Protein AF-A0A9W6IPH2-F1 (afdb_monomer)

Mean predicted aligned error: 8.38 Å

Radius of gyration: 16.2 Å; Cα contacts (8 Å, |Δi|>4): 149; chains: 1; bounding box: 44×30×49 Å

Structure (mmCIF, N/CA/C/O backbone):
data_AF-A0A9W6IPH2-F1
#
_entry.id   AF-A0A9W6IPH2-F1
#
loop_
_atom_site.group_PDB
_atom_site.id
_atom_site.type_symbol
_atom_site.label_atom_id
_atom_site.label_alt_id
_atom_site.label_comp_id
_atom_site.label_asym_id
_atom_site.label_entity_id
_atom_site.label_seq_id
_atom_site.pdbx_PDB_ins_code
_atom_site.Cartn_x
_atom_site.Cartn_y
_atom_site.Cartn_z
_atom_site.occupancy
_atom_site.B_iso_or_equiv
_atom_site.auth_seq_id
_atom_site.auth_comp_id
_atom_site.auth_asym_id
_atom_site.auth_atom_id
_atom_site.pdbx_PDB_model_num
ATOM 1 N N . MET A 1 1 ? -4.916 -1.388 24.113 1.00 73.12 1 MET A N 1
ATOM 2 C CA . MET A 1 1 ? -3.767 -0.640 23.543 1.00 73.12 1 MET A CA 1
ATOM 3 C C . MET A 1 1 ? -3.352 -1.099 22.144 1.00 73.12 1 MET A C 1
ATOM 5 O O . MET A 1 1 ? -2.905 -0.265 21.375 1.00 73.12 1 MET A O 1
ATOM 9 N N . LEU A 1 2 ? -3.538 -2.370 21.763 1.00 86.06 2 LEU A N 1
ATOM 10 C CA . LEU A 1 2 ? -3.142 -2.870 20.435 1.00 86.06 2 LEU A CA 1
ATOM 11 C C . LEU A 1 2 ? -3.912 -2.230 19.256 1.00 86.06 2 LEU A C 1
ATOM 13 O O . LEU A 1 2 ? -3.316 -1.898 18.239 1.00 86.06 2 LEU A O 1
ATOM 17 N N . GLN A 1 3 ? -5.222 -1.997 19.394 1.00 85.56 3 GLN A N 1
ATOM 18 C CA . GLN A 1 3 ? -6.051 -1.404 18.331 1.00 85.56 3 GLN A CA 1
ATOM 19 C C . GLN A 1 3 ? -5.582 -0.027 17.819 1.00 85.56 3 GLN A C 1
ATOM 21 O O . GLN A 1 3 ? -5.464 0.119 16.602 1.00 85.56 3 GLN A O 1
ATOM 26 N N . PRO A 1 4 ? -5.315 0.990 18.667 1.00 89.19 4 PRO A N 1
ATOM 27 C CA . PRO A 1 4 ? -4.835 2.282 18.175 1.00 89.19 4 PRO A CA 1
ATOM 28 C C . PRO A 1 4 ? -3.472 2.171 17.481 1.00 89.19 4 PRO A C 1
ATOM 30 O O . PRO A 1 4 ? -3.264 2.858 16.488 1.00 89.19 4 PRO A O 1
ATOM 33 N N . ILE A 1 5 ? -2.593 1.263 17.927 1.00 90.44 5 ILE A N 1
ATOM 34 C CA . ILE A 1 5 ? -1.303 1.004 17.268 1.00 90.44 5 ILE A CA 1
ATOM 35 C C . ILE A 1 5 ? -1.530 0.450 15.859 1.00 90.44 5 ILE A C 1
ATOM 37 O O . ILE A 1 5 ? -1.012 1.013 14.902 1.00 90.44 5 ILE A O 1
ATOM 41 N N . LEU A 1 6 ? -2.360 -0.588 15.712 1.00 90.38 6 LEU A N 1
ATOM 42 C CA . LEU A 1 6 ? -2.665 -1.190 14.408 1.00 90.38 6 LEU A CA 1
ATOM 43 C C . LEU A 1 6 ? -3.313 -0.196 13.436 1.00 90.38 6 LEU A C 1
ATOM 45 O O . LEU A 1 6 ? -3.026 -0.207 12.239 1.00 90.38 6 LEU A O 1
ATOM 49 N N . ARG A 1 7 ? -4.184 0.685 13.943 1.00 91.19 7 ARG A N 1
ATOM 50 C CA . ARG A 1 7 ? -4.787 1.757 13.139 1.00 91.19 7 ARG A CA 1
ATOM 51 C C . ARG A 1 7 ? -3.746 2.794 12.733 1.00 91.19 7 ARG A C 1
ATOM 53 O O . ARG A 1 7 ? -3.739 3.201 11.578 1.00 91.19 7 ARG A O 1
ATOM 60 N N . ALA A 1 8 ? -2.859 3.189 13.644 1.00 90.88 8 ALA A N 1
ATOM 61 C CA . ALA A 1 8 ? -1.804 4.152 13.357 1.00 90.88 8 ALA A CA 1
ATOM 62 C C . ALA A 1 8 ? -0.806 3.614 12.323 1.00 90.88 8 ALA A C 1
ATOM 64 O O . ALA A 1 8 ? -0.540 4.295 11.339 1.00 90.88 8 ALA A O 1
ATOM 65 N N . THR A 1 9 ? -0.308 2.383 12.480 1.00 91.62 9 THR A N 1
ATOM 66 C CA . THR A 1 9 ? 0.649 1.783 11.535 1.00 91.62 9 THR A CA 1
ATOM 67 C C . THR A 1 9 ? 0.039 1.597 10.148 1.00 91.62 9 THR A C 1
ATOM 69 O O . THR A 1 9 ? 0.659 1.955 9.150 1.00 91.62 9 THR A O 1
ATOM 72 N N . THR A 1 10 ? -1.205 1.117 10.074 1.00 90.25 10 THR A N 1
ATOM 73 C CA . THR A 1 10 ? -1.932 0.962 8.803 1.00 90.25 10 THR A CA 1
ATOM 74 C C . THR A 1 10 ? -2.246 2.312 8.167 1.00 90.25 10 THR A C 1
ATOM 76 O O . THR A 1 10 ? -2.117 2.473 6.956 1.00 90.25 10 THR A O 1
ATOM 79 N N . GLY A 1 11 ? -2.637 3.299 8.976 1.00 90.94 11 GLY A N 1
ATOM 80 C CA . GLY A 1 11 ? -2.903 4.660 8.522 1.00 90.94 11 GLY A CA 1
ATOM 81 C C . GLY A 1 11 ? -1.649 5.332 7.970 1.00 90.94 11 GLY A C 1
ATOM 82 O O . GLY A 1 11 ? -1.712 5.935 6.904 1.00 90.94 11 GLY A O 1
ATOM 83 N N . LEU A 1 12 ? -0.504 5.163 8.637 1.00 92.56 12 LEU A N 1
ATOM 84 C CA . LEU A 1 12 ? 0.796 5.639 8.162 1.00 92.56 12 LEU A CA 1
ATOM 85 C C . LEU A 1 12 ? 1.212 4.947 6.861 1.00 92.56 12 LEU A C 1
ATOM 87 O O . LEU A 1 12 ? 1.641 5.626 5.933 1.00 92.56 12 LEU A O 1
ATOM 91 N N . ALA A 1 13 ? 1.030 3.628 6.755 1.00 89.50 13 ALA A N 1
ATOM 92 C CA . ALA A 1 13 ? 1.297 2.892 5.519 1.00 89.50 13 ALA A CA 1
ATOM 93 C C . ALA A 1 13 ? 0.410 3.384 4.361 1.00 89.50 13 ALA A C 1
ATOM 95 O O . ALA A 1 13 ? 0.904 3.646 3.265 1.00 89.50 13 ALA A O 1
ATOM 96 N N . GLY A 1 14 ? -0.890 3.571 4.614 1.00 89.62 14 GLY A N 1
ATOM 97 C CA . GLY A 1 14 ? -1.837 4.113 3.640 1.00 89.62 14 GLY A CA 1
ATOM 98 C C . GLY A 1 14 ? -1.496 5.543 3.217 1.00 89.62 14 GLY A C 1
ATOM 99 O O . GLY A 1 14 ? -1.450 5.834 2.026 1.00 89.62 14 GLY A O 1
ATOM 100 N N . ALA A 1 15 ? -1.183 6.423 4.169 1.00 91.38 15 ALA A N 1
ATOM 101 C CA . ALA A 1 15 ? -0.769 7.797 3.889 1.00 91.38 15 ALA A CA 1
ATOM 102 C C . ALA A 1 15 ? 0.544 7.853 3.093 1.00 91.38 15 ALA A C 1
ATOM 104 O O . ALA A 1 15 ? 0.646 8.621 2.139 1.00 91.38 15 ALA A O 1
ATOM 105 N N . GLY A 1 16 ? 1.519 7.005 3.436 1.00 87.38 16 GLY A N 1
ATOM 106 C CA . GLY A 1 16 ? 2.770 6.870 2.693 1.00 87.38 16 GLY A CA 1
ATOM 107 C C . GLY A 1 16 ? 2.542 6.428 1.248 1.00 87.38 16 GLY A C 1
ATOM 108 O O . GLY A 1 16 ? 3.132 7.002 0.339 1.00 87.38 16 GLY A O 1
ATOM 109 N N . LEU A 1 17 ? 1.634 5.475 1.019 1.00 87.12 17 LEU A N 1
ATOM 110 C CA . LEU A 1 17 ? 1.237 5.044 -0.325 1.00 87.12 17 LEU A CA 1
ATOM 111 C C . LEU A 1 17 ? 0.545 6.147 -1.127 1.00 87.12 17 LEU A C 1
ATOM 113 O O . LEU A 1 17 ? 0.875 6.340 -2.295 1.00 87.12 17 LEU A O 1
ATOM 117 N N . VAL A 1 18 ? -0.381 6.888 -0.509 1.00 89.44 18 VAL A N 1
ATOM 118 C CA . VAL A 1 18 ? -1.029 8.043 -1.152 1.00 89.44 18 VAL A CA 1
ATOM 119 C C . VAL A 1 18 ? 0.017 9.075 -1.544 1.00 89.44 18 VAL A C 1
ATOM 121 O O . VAL A 1 18 ? 0.044 9.517 -2.689 1.00 89.44 18 VAL A O 1
ATOM 124 N N . PHE A 1 19 ? 0.897 9.430 -0.608 1.00 88.38 19 PHE A N 1
ATOM 125 C CA . PHE A 1 19 ? 1.959 10.395 -0.851 1.00 88.38 19 PHE A CA 1
ATOM 126 C C . PHE A 1 19 ? 2.877 9.934 -1.984 1.00 88.38 19 PHE A C 1
ATOM 128 O O . PHE A 1 19 ? 3.136 10.704 -2.901 1.00 88.38 19 PHE A O 1
ATOM 135 N N . LEU A 1 20 ? 3.310 8.672 -1.972 1.00 83.88 20 LEU A N 1
ATOM 136 C CA . LEU A 1 20 ? 4.190 8.116 -2.996 1.00 83.88 20 LEU A CA 1
ATOM 137 C C . LEU A 1 20 ? 3.502 8.029 -4.365 1.00 83.88 20 LEU A C 1
ATOM 139 O O . LEU A 1 20 ? 4.121 8.375 -5.366 1.00 83.88 20 LEU A O 1
ATOM 143 N N . GLY A 1 21 ? 2.226 7.638 -4.417 1.00 83.00 21 GLY A N 1
ATOM 144 C CA . GLY A 1 21 ? 1.427 7.634 -5.644 1.00 83.00 21 GLY A CA 1
ATOM 145 C C . GLY A 1 21 ? 1.258 9.037 -6.233 1.00 83.00 21 GLY A C 1
ATOM 146 O O . GLY A 1 21 ? 1.516 9.243 -7.415 1.00 83.00 21 GLY A O 1
ATOM 147 N N . LEU A 1 22 ? 0.917 10.030 -5.404 1.00 85.00 22 LEU A N 1
ATOM 148 C CA . LEU A 1 22 ? 0.817 11.433 -5.827 1.00 85.00 22 LEU A CA 1
ATOM 149 C C . LEU A 1 22 ? 2.169 11.989 -6.289 1.00 85.00 22 LEU A C 1
ATOM 151 O O . LEU A 1 22 ? 2.248 12.633 -7.331 1.00 85.00 22 LEU A O 1
ATOM 155 N N . LEU A 1 23 ? 3.240 11.715 -5.545 1.00 81.75 23 LEU A N 1
ATOM 156 C CA . LEU A 1 23 ? 4.591 12.147 -5.892 1.00 81.75 23 LEU A CA 1
ATOM 157 C C . LEU A 1 23 ? 5.049 11.509 -7.214 1.00 81.75 23 LEU A C 1
ATOM 159 O O . LEU A 1 23 ? 5.659 12.187 -8.036 1.00 81.75 23 LEU A O 1
ATOM 163 N N . ALA A 1 24 ? 4.710 10.238 -7.453 1.00 76.44 24 ALA A N 1
ATOM 164 C CA . ALA A 1 24 ? 4.997 9.537 -8.702 1.00 76.44 24 ALA A CA 1
ATOM 165 C C . ALA A 1 24 ? 4.167 10.058 -9.889 1.00 76.44 24 ALA A C 1
ATOM 167 O O . ALA A 1 24 ? 4.676 10.067 -11.007 1.00 76.44 24 ALA A O 1
ATOM 168 N N . LEU A 1 25 ? 2.939 10.539 -9.661 1.00 78.81 25 LEU A N 1
ATOM 169 C CA . LEU A 1 25 ? 2.144 11.229 -10.686 1.00 78.81 25 LEU A CA 1
ATOM 170 C C . LEU A 1 25 ? 2.714 12.615 -11.024 1.00 78.81 25 LEU A C 1
ATOM 172 O O . LEU A 1 25 ? 2.722 13.007 -12.187 1.00 78.81 25 LEU A O 1
ATOM 176 N N . LEU A 1 26 ? 3.199 13.354 -10.021 1.00 79.50 26 LEU A N 1
ATOM 177 C CA . LEU A 1 26 ? 3.722 14.714 -10.194 1.00 79.50 26 LEU A CA 1
ATOM 178 C C . LEU A 1 26 ? 5.155 14.740 -10.745 1.00 79.50 26 LEU A C 1
ATOM 180 O O . LEU A 1 26 ? 5.501 15.622 -11.527 1.00 79.50 26 LEU A O 1
ATOM 184 N N . VAL A 1 27 ? 6.004 13.797 -10.322 1.00 73.88 27 VAL A N 1
ATOM 185 C CA . VAL A 1 27 ? 7.436 13.755 -10.659 1.00 73.88 27 VAL A CA 1
ATOM 186 C C . VAL A 1 27 ? 7.879 12.320 -11.012 1.00 73.88 27 VAL A C 1
ATOM 188 O O . VAL A 1 27 ? 8.743 11.744 -10.339 1.00 73.88 27 VAL A O 1
ATOM 191 N N . PRO A 1 28 ? 7.335 11.717 -12.088 1.00 64.50 28 PRO A N 1
ATOM 192 C CA . PRO A 1 28 ? 7.619 10.324 -12.457 1.00 64.50 28 PRO A CA 1
ATOM 193 C C . PRO A 1 28 ? 9.113 10.073 -12.718 1.00 64.50 28 PRO A C 1
ATOM 195 O O . PRO A 1 28 ? 9.668 9.060 -12.293 1.00 64.50 28 PRO A O 1
ATOM 198 N N . MET A 1 29 ? 9.791 11.049 -13.330 1.00 60.78 29 MET A N 1
ATOM 199 C CA . MET A 1 29 ? 11.205 10.989 -13.726 1.00 60.78 29 MET A CA 1
ATOM 200 C C . MET A 1 29 ? 12.191 10.774 -12.564 1.00 60.78 29 MET A C 1
ATOM 202 O O . MET A 1 29 ? 13.277 10.257 -12.791 1.00 60.78 29 MET A O 1
ATOM 206 N N . ARG A 1 30 ? 11.855 11.179 -11.327 1.00 63.53 30 ARG A N 1
ATOM 207 C CA . ARG A 1 30 ? 12.780 11.074 -10.177 1.00 63.53 30 ARG A CA 1
ATOM 208 C C . ARG A 1 30 ? 12.603 9.805 -9.349 1.00 63.53 30 ARG A C 1
ATOM 210 O O . ARG A 1 30 ? 13.543 9.388 -8.686 1.00 63.53 30 ARG A O 1
ATOM 217 N N . LEU A 1 31 ? 11.413 9.207 -9.359 1.00 60.06 31 LEU A N 1
ATOM 218 C CA . LEU A 1 31 ? 11.081 8.072 -8.488 1.00 60.06 31 LEU A CA 1
ATOM 219 C C . LEU A 1 31 ? 11.189 6.734 -9.201 1.00 60.06 31 LEU A C 1
ATOM 221 O O . LEU A 1 31 ? 11.602 5.745 -8.603 1.00 60.06 31 LEU A O 1
ATOM 225 N N . MET A 1 32 ? 10.833 6.701 -10.482 1.00 56.25 32 MET A N 1
ATOM 226 C CA . MET A 1 32 ? 10.742 5.467 -11.259 1.00 56.25 32 MET A CA 1
ATOM 227 C C . MET A 1 32 ? 12.055 4.701 -11.447 1.00 56.25 32 MET A C 1
ATOM 229 O O . MET A 1 32 ? 11.990 3.469 -11.442 1.00 56.25 32 MET A O 1
ATOM 233 N N . PRO A 1 33 ? 13.235 5.347 -11.483 1.00 60.53 33 PRO A N 1
ATOM 234 C CA . PRO A 1 33 ? 14.504 4.621 -11.442 1.00 60.53 33 PRO A CA 1
ATOM 235 C C . PRO A 1 33 ? 14.677 3.817 -10.146 1.00 60.53 33 PRO A C 1
ATOM 237 O O . PRO A 1 33 ? 15.160 2.691 -10.161 1.00 60.53 33 PRO A O 1
ATOM 240 N N . HIS A 1 34 ? 14.209 4.348 -9.011 1.00 58.53 34 HIS A N 1
ATOM 241 C CA . HIS A 1 34 ? 14.423 3.747 -7.686 1.00 58.53 34 HIS A CA 1
ATOM 242 C C . HIS A 1 34 ? 13.428 2.621 -7.365 1.00 58.53 34 HIS A C 1
ATOM 244 O O . HIS A 1 34 ? 13.645 1.845 -6.440 1.00 58.53 34 HIS A O 1
ATOM 250 N N . VAL A 1 35 ? 12.347 2.510 -8.142 1.00 54.19 35 VAL A N 1
ATOM 251 C CA . VAL A 1 35 ? 11.416 1.368 -8.121 1.00 54.19 35 VAL A CA 1
ATOM 252 C C . VAL A 1 35 ? 11.630 0.420 -9.309 1.00 54.19 35 VAL A C 1
ATOM 254 O O . VAL A 1 35 ? 10.791 -0.447 -9.560 1.00 54.19 35 VAL A O 1
ATOM 257 N N . GLY A 1 36 ? 12.748 0.549 -10.036 1.00 52.25 36 GLY A N 1
ATOM 258 C CA . GLY A 1 36 ? 13.129 -0.370 -11.112 1.00 52.25 36 GLY A CA 1
ATOM 259 C C . GLY A 1 36 ? 12.171 -0.340 -12.302 1.00 52.25 36 GLY A C 1
ATOM 260 O O . GLY A 1 36 ? 11.784 -1.391 -12.801 1.00 52.25 36 GLY A O 1
ATOM 261 N N . LEU A 1 37 ? 11.720 0.855 -12.698 1.00 53.97 37 LEU A N 1
ATOM 262 C CA . LEU A 1 37 ? 10.841 1.088 -13.849 1.00 53.97 37 LEU A CA 1
ATOM 263 C C . LEU A 1 37 ? 11.552 1.882 -14.961 1.00 53.97 37 LEU A C 1
ATOM 265 O O . LEU A 1 37 ? 10.892 2.630 -15.681 1.00 53.97 37 LEU A O 1
ATOM 269 N N . GLU A 1 38 ? 12.874 1.776 -15.112 1.00 51.19 38 GLU A N 1
ATOM 270 C CA . GLU A 1 38 ? 13.616 2.395 -16.221 1.00 51.19 38 GLU A CA 1
ATOM 271 C C . GLU A 1 38 ? 13.606 1.504 -17.474 1.00 51.19 38 GLU A C 1
ATOM 273 O O . GLU A 1 38 ? 14.070 0.372 -17.451 1.00 51.19 38 GLU A O 1
ATOM 278 N N . SER A 1 39 ? 13.091 2.032 -18.588 1.00 46.19 39 SER A N 1
ATOM 279 C CA . SER A 1 39 ? 13.388 1.545 -19.940 1.00 46.19 39 SER A CA 1
ATOM 280 C C . SER A 1 39 ? 13.577 2.786 -20.830 1.00 46.19 39 SER A C 1
ATOM 282 O O . SER A 1 39 ? 12.665 3.626 -20.831 1.00 46.19 39 SER A O 1
ATOM 284 N N . PRO A 1 40 ? 14.695 2.938 -21.565 1.00 47.53 40 PRO A N 1
ATOM 285 C CA . PRO A 1 40 ? 15.016 4.173 -22.290 1.00 47.53 40 PRO A CA 1
ATOM 286 C C . PRO A 1 40 ? 14.159 4.473 -23.536 1.00 47.53 40 PRO A C 1
ATOM 288 O O . PRO A 1 40 ? 14.211 5.598 -24.018 1.00 47.53 40 PRO A O 1
ATOM 291 N N . GLU A 1 41 ? 13.359 3.530 -24.060 1.00 44.91 41 GLU A N 1
ATOM 292 C CA . GLU A 1 41 ? 12.834 3.645 -25.443 1.00 44.91 41 GLU A CA 1
ATOM 293 C C . GLU A 1 41 ? 11.301 3.563 -25.633 1.00 44.91 41 GLU A C 1
ATOM 295 O O . GLU A 1 41 ? 10.815 3.691 -26.754 1.00 44.91 41 GLU A O 1
ATOM 300 N N . ALA A 1 42 ? 10.481 3.405 -24.589 1.00 44.06 42 ALA A N 1
ATOM 301 C CA . ALA A 1 42 ? 9.058 3.082 -24.786 1.00 44.06 42 ALA A CA 1
ATOM 302 C C . ALA A 1 42 ? 8.091 4.240 -24.469 1.00 44.06 42 ALA A C 1
ATOM 304 O O . ALA A 1 42 ? 7.687 4.439 -23.320 1.00 44.06 42 ALA A O 1
ATOM 305 N N . LEU A 1 43 ? 7.593 4.915 -25.512 1.00 46.94 43 LEU A N 1
ATOM 306 C CA . LEU A 1 43 ? 6.435 5.830 -25.455 1.00 46.94 43 LEU A CA 1
ATOM 307 C C . LEU A 1 43 ? 5.164 5.180 -24.848 1.00 46.94 43 LEU A C 1
ATOM 309 O O . LEU A 1 43 ? 4.291 5.892 -24.359 1.00 46.94 43 LEU A O 1
ATOM 313 N N . GLY A 1 44 ? 5.076 3.842 -24.803 1.00 45.09 44 GLY A N 1
ATOM 314 C CA . GLY A 1 44 ? 3.980 3.092 -24.169 1.00 45.09 44 GLY A CA 1
ATOM 315 C C . GLY A 1 44 ? 4.108 2.867 -22.653 1.00 45.09 44 GLY A C 1
ATOM 316 O O . GLY A 1 44 ? 3.099 2.663 -21.982 1.00 45.09 44 GLY A O 1
ATOM 317 N N . LEU A 1 45 ? 5.313 2.948 -22.068 1.00 45.75 45 LEU A N 1
ATOM 318 C CA . LEU A 1 45 ? 5.512 2.678 -20.634 1.00 45.75 45 LEU A CA 1
ATOM 319 C C . LEU A 1 45 ? 5.137 3.860 -19.732 1.00 45.75 45 LEU A C 1
ATOM 321 O O . LEU A 1 45 ? 4.860 3.646 -18.557 1.00 45.75 45 LEU A O 1
ATOM 325 N N . ASN A 1 46 ? 5.059 5.090 -20.252 1.00 47.22 46 ASN A N 1
ATOM 326 C CA . ASN A 1 46 ? 4.579 6.239 -19.472 1.00 47.22 46 ASN A CA 1
ATOM 327 C C . ASN A 1 46 ? 3.101 6.100 -19.053 1.00 47.22 46 ASN A C 1
ATOM 329 O O . ASN A 1 46 ? 2.745 6.563 -17.971 1.00 47.22 46 ASN A O 1
ATOM 333 N N . PHE A 1 47 ? 2.276 5.393 -19.837 1.00 49.25 47 PHE A N 1
ATOM 334 C CA . PHE A 1 47 ? 0.908 5.029 -19.444 1.00 49.25 47 PHE A CA 1
ATOM 335 C C . PHE A 1 47 ? 0.901 3.995 -18.312 1.00 49.25 47 PHE A C 1
ATOM 337 O O . PHE A 1 47 ? 0.318 4.257 -17.266 1.00 49.25 47 PHE A O 1
ATOM 344 N N . MET A 1 48 ? 1.658 2.896 -18.442 1.00 52.88 48 MET A N 1
ATOM 345 C CA . MET A 1 48 ? 1.760 1.886 -17.372 1.00 52.88 48 MET A CA 1
ATOM 346 C C . MET A 1 48 ? 2.328 2.466 -16.067 1.00 52.88 48 MET A C 1
ATOM 348 O O . MET A 1 48 ? 1.923 2.094 -14.971 1.00 52.88 48 MET A O 1
ATOM 352 N N . ARG A 1 49 ? 3.261 3.413 -16.177 1.00 60.94 49 ARG A N 1
ATOM 353 C CA . ARG A 1 49 ? 3.847 4.168 -15.064 1.00 60.94 49 ARG A CA 1
ATOM 354 C C . ARG A 1 49 ? 2.812 5.043 -14.350 1.00 60.94 49 ARG A C 1
ATOM 356 O O . ARG A 1 49 ? 2.751 5.024 -13.119 1.00 60.94 49 ARG A O 1
ATOM 363 N N . GLY A 1 50 ? 1.996 5.771 -15.112 1.00 63.56 50 GLY A N 1
ATOM 364 C CA . GLY A 1 50 ? 0.869 6.541 -14.586 1.00 63.56 50 GLY A CA 1
ATOM 365 C C . GLY A 1 50 ? -0.170 5.651 -13.904 1.00 63.56 50 GLY A C 1
ATOM 366 O O . GLY A 1 50 ? -0.595 5.960 -12.793 1.00 63.56 50 GLY A O 1
ATOM 367 N N . ASP A 1 51 ? -0.497 4.506 -14.504 1.00 76.25 51 ASP A N 1
ATOM 368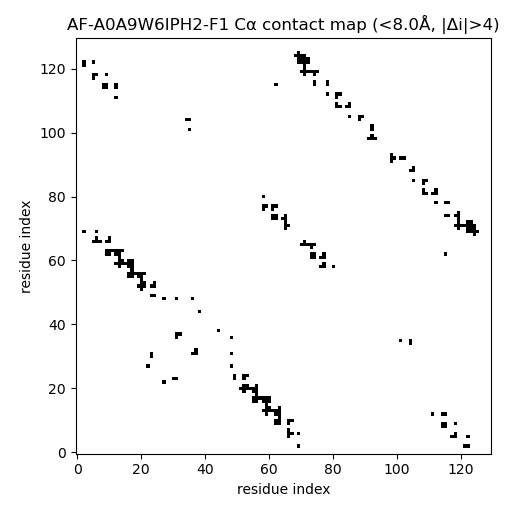 C CA . ASP A 1 51 ? -1.458 3.545 -13.955 1.00 76.25 51 ASP A CA 1
ATOM 369 C C . ASP A 1 51 ? -0.966 2.930 -12.640 1.00 76.25 51 ASP A C 1
ATOM 371 O O . ASP A 1 51 ? -1.722 2.829 -11.671 1.00 76.25 51 ASP A O 1
ATOM 375 N N . VAL A 1 52 ? 0.324 2.588 -12.550 1.00 76.31 52 VAL A N 1
ATOM 376 C CA . VAL A 1 52 ? 0.930 2.095 -11.305 1.00 76.31 52 VAL A CA 1
ATOM 377 C C . VAL A 1 52 ? 0.911 3.180 -10.226 1.00 76.31 52 VAL A C 1
ATOM 379 O O . VAL A 1 52 ? 0.498 2.898 -9.100 1.00 76.31 52 VAL A O 1
ATOM 382 N N . ALA A 1 53 ? 1.279 4.422 -10.551 1.00 79.19 53 ALA A N 1
ATOM 383 C CA . ALA A 1 53 ? 1.247 5.543 -9.608 1.00 79.19 53 ALA A CA 1
ATOM 384 C C . ALA A 1 53 ? -0.180 5.863 -9.117 1.00 79.19 53 ALA A C 1
ATOM 386 O O . ALA A 1 53 ? -0.404 6.047 -7.917 1.00 79.19 53 ALA A O 1
ATOM 387 N N . ALA A 1 54 ? -1.161 5.851 -10.021 1.00 83.94 54 ALA A N 1
ATOM 388 C CA . ALA A 1 54 ? -2.571 6.020 -9.689 1.00 83.94 54 ALA A CA 1
ATOM 389 C C . ALA A 1 54 ? -3.091 4.863 -8.823 1.00 83.94 54 ALA A C 1
ATOM 391 O O . ALA A 1 54 ? -3.793 5.096 -7.836 1.00 83.94 54 ALA A O 1
ATOM 392 N N . SER A 1 55 ? -2.696 3.622 -9.132 1.00 87.56 55 SER A N 1
ATOM 393 C CA . SER A 1 55 ? -3.065 2.449 -8.335 1.00 87.56 55 SER A CA 1
ATOM 394 C C . SER A 1 55 ? -2.483 2.511 -6.918 1.00 87.56 55 SER A C 1
ATOM 396 O O . SER A 1 55 ? -3.210 2.264 -5.961 1.00 87.56 55 SER A O 1
ATOM 398 N N . LEU A 1 56 ? -1.228 2.949 -6.756 1.00 86.06 56 LEU A N 1
ATOM 399 C CA . LEU A 1 56 ? -0.600 3.195 -5.453 1.00 86.06 56 LEU A CA 1
ATOM 400 C C . LEU A 1 56 ? -1.391 4.223 -4.638 1.00 86.06 56 LEU A C 1
ATOM 402 O O . LEU A 1 56 ? -1.688 3.990 -3.464 1.00 86.06 56 LEU A O 1
ATOM 406 N N . GLY A 1 57 ? -1.788 5.329 -5.276 1.00 88.56 57 GLY A N 1
ATOM 407 C CA . GLY A 1 57 ? -2.610 6.362 -4.650 1.00 88.56 57 GLY A CA 1
ATOM 408 C C . GLY A 1 57 ? -3.973 5.835 -4.191 1.00 88.56 57 GLY A C 1
ATOM 409 O O . GLY A 1 57 ? -4.372 6.045 -3.043 1.00 88.56 57 GLY A O 1
ATOM 410 N N . LEU A 1 58 ? -4.670 5.096 -5.058 1.00 92.12 58 LEU A N 1
ATOM 411 C CA . LEU A 1 58 ? -5.979 4.517 -4.753 1.00 92.12 58 LEU A CA 1
ATOM 412 C C . LEU A 1 58 ? -5.900 3.477 -3.628 1.00 92.12 58 LEU A C 1
ATOM 414 O O . LEU A 1 58 ? -6.695 3.517 -2.688 1.00 92.12 58 LEU A O 1
ATOM 418 N N . ILE A 1 59 ? -4.934 2.561 -3.696 1.00 92.00 59 ILE A N 1
ATOM 419 C CA . ILE A 1 59 ? -4.735 1.518 -2.686 1.00 92.00 59 ILE A CA 1
ATOM 420 C C . ILE A 1 59 ? -4.342 2.132 -1.340 1.00 92.00 59 ILE A C 1
ATOM 422 O O . ILE A 1 59 ? -4.877 1.729 -0.303 1.00 92.00 59 ILE A O 1
ATOM 426 N N . GLY A 1 60 ? -3.489 3.160 -1.347 1.00 91.06 60 GLY A N 1
ATOM 427 C CA . GLY A 1 60 ? -3.165 3.935 -0.153 1.00 91.06 60 GLY A CA 1
ATOM 428 C C . GLY A 1 60 ? -4.399 4.574 0.484 1.00 91.06 60 GLY A C 1
ATOM 429 O O . GLY A 1 60 ? -4.589 4.484 1.699 1.00 91.06 60 GLY A O 1
ATOM 430 N N . LEU A 1 61 ? -5.292 5.148 -0.330 1.00 93.75 61 LEU A N 1
ATOM 431 C CA . LEU A 1 61 ? -6.539 5.743 0.150 1.00 93.75 61 LEU A CA 1
ATOM 432 C C . LEU A 1 61 ? -7.475 4.690 0.759 1.00 93.75 61 LEU A C 1
ATOM 434 O O . LEU A 1 61 ? -8.076 4.933 1.807 1.00 93.75 61 LEU A O 1
ATOM 438 N N . LEU A 1 62 ? -7.591 3.510 0.143 1.00 93.88 62 LEU A N 1
ATOM 439 C CA . LEU A 1 62 ? -8.379 2.401 0.689 1.00 93.88 62 LEU A CA 1
ATOM 440 C C . LEU A 1 62 ? -7.821 1.920 2.035 1.00 93.88 62 LEU A C 1
ATOM 442 O O . LEU A 1 62 ? -8.591 1.749 2.984 1.00 93.88 62 LEU A O 1
ATOM 446 N N . ALA A 1 63 ? -6.499 1.777 2.152 1.00 92.25 63 ALA A N 1
ATOM 447 C CA . ALA A 1 63 ? -5.844 1.408 3.405 1.00 92.25 63 ALA A CA 1
ATOM 448 C C . ALA A 1 63 ? -6.049 2.468 4.502 1.00 92.25 63 ALA A C 1
ATOM 450 O O . ALA A 1 63 ? -6.367 2.127 5.644 1.00 92.25 63 ALA A O 1
ATOM 451 N N . LEU A 1 64 ? -5.966 3.756 4.155 1.00 93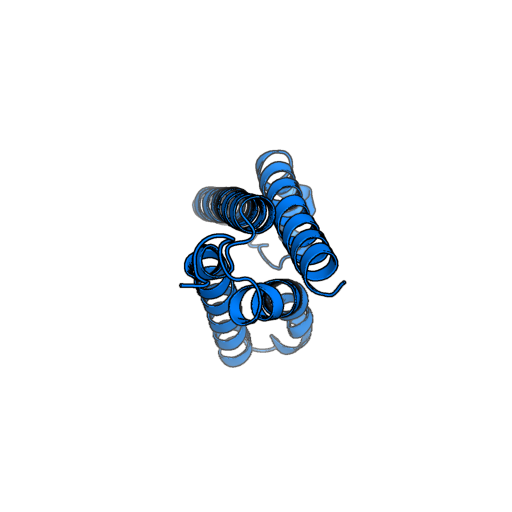.19 64 LEU A N 1
ATOM 452 C CA . LEU A 1 64 ? -6.245 4.854 5.081 1.00 93.19 64 LEU A CA 1
ATOM 453 C C . LEU A 1 64 ? -7.705 4.830 5.555 1.00 93.19 64 LEU A C 1
ATOM 455 O O . LEU A 1 64 ? -7.980 4.943 6.750 1.00 93.19 64 LEU A O 1
ATOM 459 N N . ARG A 1 65 ? -8.659 4.614 4.641 1.00 93.00 65 ARG A N 1
ATOM 460 C CA . ARG A 1 65 ? -10.081 4.472 4.989 1.00 93.00 65 ARG A CA 1
ATOM 461 C C . ARG A 1 65 ? -10.339 3.265 5.889 1.00 93.00 65 ARG A C 1
ATOM 463 O O . ARG A 1 65 ? -11.173 3.363 6.788 1.00 93.00 65 ARG A O 1
ATOM 470 N N . ALA A 1 66 ? -9.643 2.150 5.676 1.00 91.12 66 ALA A N 1
ATOM 471 C CA . ALA A 1 66 ? -9.726 0.973 6.538 1.00 91.12 66 ALA A CA 1
ATOM 472 C C . ALA A 1 66 ? -9.202 1.267 7.954 1.00 91.12 66 ALA A C 1
ATOM 474 O O . ALA A 1 66 ? -9.870 0.947 8.939 1.00 91.12 66 ALA A O 1
ATOM 475 N N . ALA A 1 67 ? -8.064 1.960 8.059 1.00 91.19 67 ALA A N 1
ATOM 476 C CA . ALA A 1 67 ? -7.486 2.387 9.332 1.00 91.19 67 ALA A CA 1
ATOM 477 C C . ALA A 1 67 ? -8.415 3.340 10.106 1.00 91.19 67 ALA A C 1
ATOM 479 O O . ALA A 1 67 ? -8.644 3.158 11.307 1.00 91.19 67 ALA A O 1
ATOM 480 N N . LEU A 1 68 ? -9.009 4.320 9.416 1.00 91.69 68 LEU A N 1
ATOM 481 C CA . LEU A 1 68 ? -9.976 5.252 10.001 1.00 91.69 68 LEU A CA 1
ATOM 482 C C . LEU A 1 68 ? -11.262 4.544 10.436 1.00 91.69 68 LEU A C 1
ATOM 484 O O . LEU A 1 68 ? -11.756 4.822 11.524 1.00 91.69 68 LEU A O 1
ATOM 488 N N . ALA A 1 69 ? -11.761 3.589 9.652 1.00 90.44 69 ALA A N 1
ATOM 489 C CA . ALA A 1 69 ? -12.925 2.786 10.020 1.00 90.44 69 ALA A CA 1
ATOM 490 C C . ALA A 1 69 ? -12.637 1.775 11.146 1.00 90.44 69 ALA A C 1
ATOM 492 O O . ALA A 1 69 ? -13.572 1.294 11.781 1.00 90.44 69 ALA A O 1
A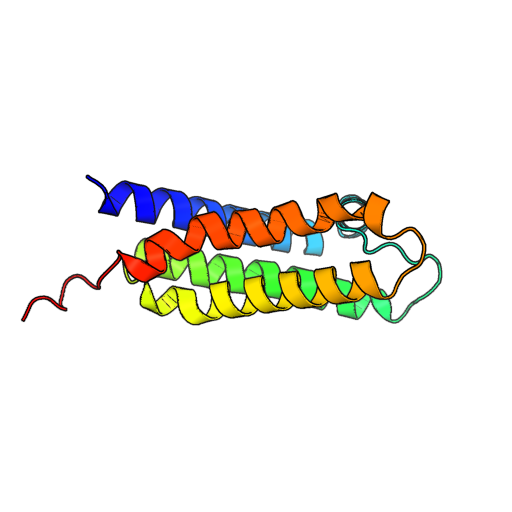TOM 493 N N . GLY A 1 70 ? -11.364 1.441 11.392 1.00 89.50 70 GLY A N 1
ATOM 494 C CA . GLY A 1 70 ? -10.987 0.384 12.333 1.00 89.50 70 GLY A CA 1
ATOM 495 C C . GLY A 1 70 ? -11.474 -1.001 11.894 1.00 89.50 70 GLY A C 1
ATOM 496 O O . GLY A 1 70 ? -11.699 -1.864 12.735 1.00 89.50 70 GLY A O 1
ATOM 497 N N . ASP A 1 71 ? -11.665 -1.203 10.590 1.00 91.00 71 ASP A N 1
ATOM 498 C CA . ASP A 1 71 ? -12.211 -2.431 10.016 1.00 91.00 71 ASP A CA 1
ATOM 499 C C . ASP A 1 71 ? -11.154 -3.100 9.141 1.00 91.00 71 ASP A C 1
ATOM 501 O O . ASP A 1 71 ? -10.893 -2.674 8.011 1.00 91.00 71 ASP A O 1
ATOM 505 N N . GLY A 1 72 ? -10.545 -4.158 9.680 1.00 89.62 72 GLY A N 1
ATOM 506 C CA . GLY A 1 72 ? -9.481 -4.894 9.014 1.00 89.62 72 GLY A CA 1
ATOM 507 C C . GLY A 1 72 ? -9.931 -5.510 7.694 1.00 89.62 72 GLY A C 1
ATOM 508 O O . GLY A 1 72 ? -9.128 -5.577 6.773 1.00 89.62 72 GLY A O 1
ATOM 509 N N . ARG A 1 73 ? -11.210 -5.886 7.537 1.00 91.75 73 ARG A N 1
ATOM 510 C CA . ARG A 1 73 ? -11.724 -6.522 6.304 1.00 91.75 73 ARG A CA 1
ATOM 511 C C . ARG A 1 73 ? -11.575 -5.625 5.078 1.00 91.7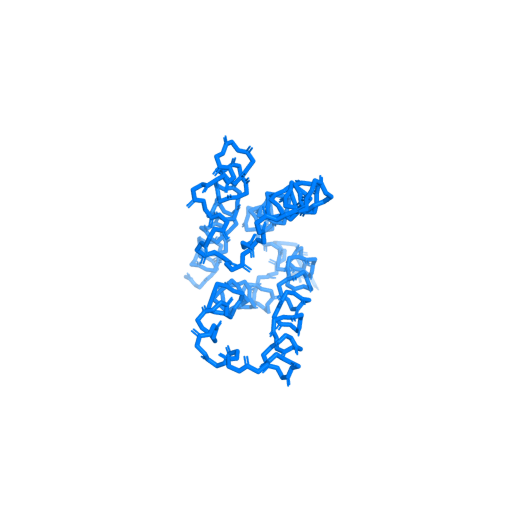5 73 ARG A C 1
ATOM 513 O O . ARG A 1 73 ? -11.397 -6.105 3.967 1.00 91.75 73 ARG A O 1
ATOM 520 N N . ARG A 1 74 ? -11.569 -4.308 5.275 1.00 92.19 74 ARG A N 1
ATOM 521 C CA . ARG A 1 74 ? -11.367 -3.333 4.193 1.00 92.19 74 ARG A CA 1
ATOM 522 C C . ARG A 1 74 ? -9.934 -3.320 3.647 1.00 92.19 74 ARG A C 1
ATOM 524 O O . ARG A 1 74 ? -9.691 -2.676 2.633 1.00 92.19 74 ARG A O 1
ATOM 531 N N . LEU A 1 75 ? -9.007 -4.036 4.288 1.00 93.00 75 LEU A N 1
ATOM 532 C CA . LEU A 1 75 ? -7.637 -4.230 3.813 1.00 93.00 75 LEU A CA 1
ATOM 533 C C . LEU A 1 75 ? -7.493 -5.394 2.826 1.00 93.00 75 LEU A C 1
ATOM 535 O O . LEU A 1 75 ? -6.407 -5.551 2.281 1.00 93.00 75 LEU A O 1
ATOM 539 N N . ASP A 1 76 ? -8.551 -6.168 2.549 1.00 92.88 76 ASP A N 1
ATOM 540 C CA . ASP A 1 76 ? -8.495 -7.287 1.592 1.00 92.88 76 ASP A CA 1
ATOM 541 C C . ASP A 1 76 ? -7.984 -6.837 0.214 1.00 92.88 76 ASP A C 1
ATOM 543 O O . ASP A 1 76 ? -7.075 -7.448 -0.342 1.00 92.88 76 ASP A O 1
ATOM 547 N N . ILE A 1 77 ? -8.504 -5.719 -0.303 1.00 93.38 77 ILE A N 1
ATOM 548 C CA . ILE A 1 77 ? -8.085 -5.169 -1.601 1.00 93.38 77 ILE A CA 1
ATOM 549 C C . ILE A 1 77 ? -6.631 -4.655 -1.548 1.00 93.38 77 ILE A C 1
ATOM 551 O O . ILE A 1 77 ? -5.833 -5.090 -2.380 1.00 93.38 77 ILE A O 1
ATOM 555 N N . PRO A 1 78 ? -6.232 -3.791 -0.586 1.00 92.81 78 PRO A N 1
ATOM 556 C CA . PRO A 1 78 ? -4.831 -3.399 -0.428 1.00 92.81 78 PRO A CA 1
ATOM 557 C C . PRO A 1 78 ? -3.841 -4.562 -0.300 1.00 92.81 78 PRO A C 1
ATOM 559 O O . PRO A 1 78 ? -2.776 -4.528 -0.914 1.00 92.81 78 PRO A O 1
ATOM 562 N N . LEU A 1 79 ? -4.191 -5.603 0.459 1.00 93.12 79 LEU A N 1
ATOM 563 C CA . LEU A 1 79 ? -3.339 -6.777 0.653 1.00 93.12 79 LEU A CA 1
ATOM 564 C C . LEU A 1 79 ? -3.251 -7.643 -0.602 1.00 93.12 79 LEU A C 1
ATOM 566 O O . LEU A 1 79 ? -2.160 -8.096 -0.938 1.00 93.12 79 LEU A O 1
ATOM 570 N N . ALA A 1 80 ? -4.361 -7.842 -1.317 1.00 92.94 80 ALA A N 1
ATOM 571 C CA . ALA A 1 80 ? -4.357 -8.553 -2.592 1.00 92.94 80 ALA A CA 1
ATOM 572 C C . ALA A 1 80 ? -3.490 -7.826 -3.629 1.00 92.94 80 ALA A C 1
ATOM 574 O O . ALA A 1 80 ? -2.696 -8.460 -4.322 1.00 92.94 80 ALA A O 1
ATOM 575 N N . TRP A 1 81 ? -3.580 -6.494 -3.686 1.00 91.44 81 TRP A N 1
ATOM 576 C CA . TRP A 1 81 ? -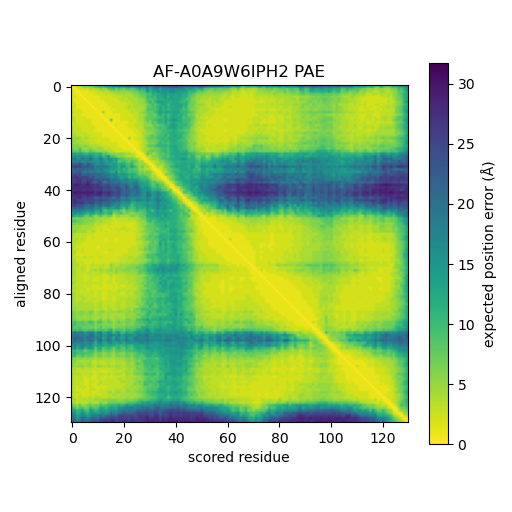2.732 -5.679 -4.553 1.00 91.44 81 TRP A CA 1
ATOM 577 C C . TRP A 1 81 ? -1.248 -5.794 -4.175 1.00 91.44 81 TRP A C 1
ATOM 579 O O . TRP A 1 81 ? -0.414 -6.049 -5.041 1.00 91.44 81 TRP A O 1
ATOM 589 N N . ALA A 1 82 ? -0.909 -5.691 -2.885 1.00 88.62 82 ALA A N 1
ATOM 590 C CA . ALA A 1 82 ? 0.468 -5.870 -2.418 1.00 88.62 82 ALA A CA 1
ATOM 591 C C . ALA A 1 82 ? 1.002 -7.277 -2.744 1.00 88.62 82 ALA A C 1
ATOM 593 O O . ALA A 1 82 ? 2.131 -7.416 -3.212 1.00 88.62 82 ALA A O 1
ATOM 594 N N . GLY A 1 83 ? 0.174 -8.311 -2.561 1.00 90.25 83 GLY A N 1
ATOM 595 C CA . GLY A 1 83 ? 0.489 -9.687 -2.940 1.00 90.25 83 GLY A CA 1
ATOM 596 C C . GLY A 1 83 ? 0.758 -9.834 -4.437 1.00 90.25 83 GLY A C 1
ATOM 597 O O . GLY A 1 83 ? 1.761 -10.432 -4.816 1.00 90.25 83 GLY A O 1
ATOM 598 N N . LEU A 1 84 ? -0.075 -9.227 -5.287 1.00 89.06 84 LEU A N 1
ATOM 599 C CA . LEU A 1 84 ? 0.121 -9.226 -6.738 1.00 89.06 84 LEU A CA 1
ATOM 600 C C . LEU A 1 84 ? 1.458 -8.582 -7.130 1.00 89.06 84 LEU A C 1
ATOM 602 O O . LEU A 1 84 ? 2.186 -9.134 -7.952 1.00 89.06 84 LEU A O 1
ATOM 606 N N . VAL A 1 85 ? 1.812 -7.452 -6.510 1.00 85.56 85 VAL A N 1
ATOM 607 C CA . VAL A 1 85 ? 3.098 -6.779 -6.747 1.00 85.56 85 VAL A CA 1
ATOM 608 C C . VAL A 1 85 ? 4.271 -7.659 -6.318 1.00 85.56 85 VAL A C 1
ATOM 610 O O . VAL A 1 85 ? 5.234 -7.789 -7.071 1.00 85.56 85 VAL A O 1
ATOM 613 N N . ILE A 1 86 ? 4.195 -8.293 -5.144 1.00 87.56 86 ILE A N 1
ATOM 614 C CA . ILE A 1 86 ? 5.237 -9.211 -4.659 1.00 87.56 86 ILE A CA 1
ATOM 615 C C . ILE A 1 86 ? 5.406 -10.385 -5.627 1.00 87.56 86 ILE A C 1
ATOM 617 O O . ILE A 1 86 ? 6.530 -10.683 -6.021 1.00 87.56 86 ILE A O 1
ATOM 621 N N . VAL A 1 87 ? 4.309 -11.021 -6.052 1.00 88.38 87 VAL A N 1
ATOM 622 C CA . VAL A 1 87 ? 4.349 -12.142 -7.003 1.00 88.38 87 VAL A CA 1
ATOM 623 C C . VAL A 1 87 ? 4.941 -11.702 -8.338 1.00 88.38 87 VAL A C 1
ATOM 625 O O . VAL A 1 87 ? 5.852 -12.357 -8.832 1.00 88.38 87 VAL A O 1
ATOM 628 N N . GLY A 1 88 ? 4.498 -10.571 -8.894 1.00 84.00 88 GLY A N 1
ATOM 629 C CA . GLY A 1 88 ? 5.052 -10.038 -10.140 1.00 84.00 88 GLY A CA 1
ATOM 630 C C . GLY A 1 88 ? 6.558 -9.777 -10.049 1.00 84.00 88 GLY A C 1
ATOM 631 O O . GLY A 1 88 ? 7.302 -10.097 -10.973 1.00 84.00 88 GLY A O 1
ATOM 632 N N . ARG A 1 89 ? 7.035 -9.271 -8.904 1.00 82.06 89 ARG A N 1
ATOM 633 C CA . ARG A 1 89 ? 8.469 -9.064 -8.656 1.00 82.06 89 ARG A CA 1
ATOM 634 C C . ARG A 1 89 ? 9.231 -10.374 -8.479 1.00 82.06 89 ARG A C 1
ATOM 636 O O . ARG A 1 89 ? 10.322 -10.486 -9.017 1.00 82.06 89 ARG A O 1
ATOM 643 N N . LEU A 1 90 ? 8.672 -11.363 -7.782 1.00 84.00 90 LEU A N 1
ATOM 644 C CA . LEU A 1 90 ? 9.280 -12.693 -7.665 1.00 84.00 90 LEU A CA 1
ATOM 645 C C . LEU A 1 90 ? 9.416 -13.369 -9.031 1.00 84.00 90 LEU A C 1
ATOM 647 O O . LEU A 1 90 ? 10.460 -13.940 -9.317 1.00 84.00 90 LEU A O 1
ATOM 651 N N . VAL A 1 91 ? 8.395 -13.261 -9.885 1.00 83.81 91 VAL A N 1
ATOM 652 C CA . VAL A 1 91 ? 8.451 -13.771 -11.260 1.00 83.81 91 VAL A CA 1
ATOM 653 C C . VAL A 1 91 ? 9.568 -13.077 -12.043 1.00 83.81 91 VAL A C 1
ATOM 655 O O . VAL A 1 91 ? 10.385 -13.767 -12.641 1.00 83.81 91 VAL A O 1
ATOM 658 N N . GLY A 1 92 ? 9.677 -11.746 -11.972 1.00 79.75 92 GLY A N 1
ATOM 659 C CA . GLY A 1 92 ? 10.784 -11.015 -12.605 1.00 79.75 92 GLY A CA 1
ATOM 660 C C . GLY A 1 92 ? 12.162 -11.452 -12.096 1.00 79.75 92 GLY A C 1
ATOM 661 O O . GLY A 1 92 ? 13.067 -11.683 -12.886 1.00 79.75 92 GLY A O 1
ATOM 662 N N . LEU A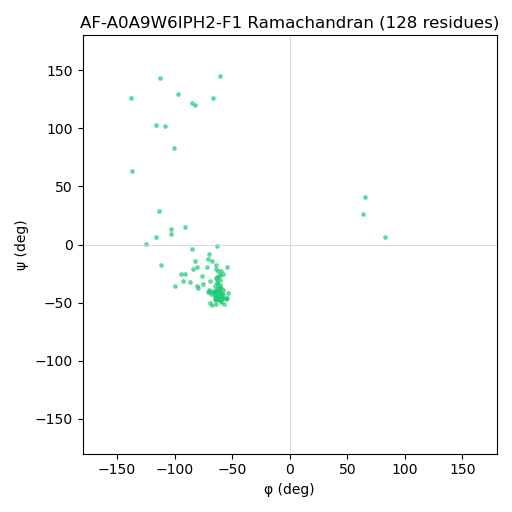 1 93 ? 12.307 -11.674 -10.784 1.00 81.12 93 LEU A N 1
ATOM 663 C CA . LEU A 1 93 ? 13.563 -12.157 -10.195 1.00 81.12 93 LEU A CA 1
ATOM 664 C C . LEU A 1 93 ? 13.981 -13.554 -10.671 1.00 81.12 93 LEU A C 1
ATOM 666 O O . LEU A 1 93 ? 15.167 -13.870 -10.632 1.00 81.12 93 LEU A O 1
ATOM 670 N N . VAL A 1 94 ? 13.019 -14.395 -11.055 1.00 81.00 94 VAL A N 1
ATOM 671 C CA . VAL A 1 94 ? 13.272 -15.759 -11.539 1.00 81.00 94 VAL A CA 1
ATOM 672 C C . VAL A 1 94 ? 13.548 -15.781 -13.042 1.00 81.00 94 VAL A C 1
ATOM 674 O O . VAL A 1 94 ? 14.300 -16.636 -13.498 1.00 81.00 94 VAL A O 1
ATOM 677 N N . LEU A 1 95 ? 12.926 -14.879 -13.805 1.00 82.31 95 LEU A N 1
ATOM 678 C CA . LEU A 1 95 ? 12.992 -14.881 -15.268 1.00 82.31 95 LEU A CA 1
ATOM 679 C C . LEU A 1 95 ? 14.136 -14.034 -15.843 1.00 82.31 95 LEU A C 1
ATOM 681 O O . LEU A 1 95 ? 14.577 -14.332 -16.949 1.00 82.31 95 LEU A O 1
ATOM 685 N N . ASP A 1 96 ? 14.616 -13.015 -15.123 1.00 78.81 96 ASP A N 1
ATOM 686 C CA . ASP A 1 96 ? 15.643 -12.096 -15.625 1.00 78.81 96 ASP A CA 1
ATOM 687 C C . ASP A 1 96 ? 17.061 -12.482 -15.148 1.00 78.81 96 ASP A C 1
ATOM 689 O O . ASP A 1 96 ? 17.338 -12.638 -13.952 1.00 78.81 96 ASP A O 1
ATOM 693 N N . ASP A 1 97 ? 18.009 -12.572 -16.084 1.00 65.88 97 ASP A N 1
ATOM 694 C CA . ASP A 1 97 ? 19.421 -12.811 -15.770 1.00 65.88 97 ASP A CA 1
ATOM 695 C C . ASP A 1 97 ? 20.022 -11.613 -15.007 1.00 65.88 97 ASP A C 1
ATOM 697 O O . ASP A 1 97 ? 19.953 -10.463 -15.438 1.00 65.88 97 ASP A O 1
ATOM 701 N N . GLY A 1 98 ? 20.623 -11.863 -13.836 1.00 65.50 98 GLY A N 1
ATOM 702 C CA . GLY A 1 98 ? 21.188 -10.809 -12.974 1.00 65.50 98 GLY A CA 1
ATOM 703 C C . GLY A 1 98 ? 20.171 -10.098 -12.068 1.00 65.50 98 GLY A C 1
ATOM 704 O O . GLY A 1 98 ? 20.524 -9.161 -11.344 1.00 65.50 98 GLY A O 1
ATOM 705 N N . ALA A 1 99 ? 18.921 -10.565 -12.030 1.00 64.25 99 ALA A N 1
ATOM 706 C CA . ALA A 1 99 ? 17.843 -9.930 -11.276 1.00 64.25 99 ALA A CA 1
ATOM 707 C C . ALA A 1 99 ? 18.038 -9.919 -9.756 1.00 64.25 99 ALA A C 1
ATOM 709 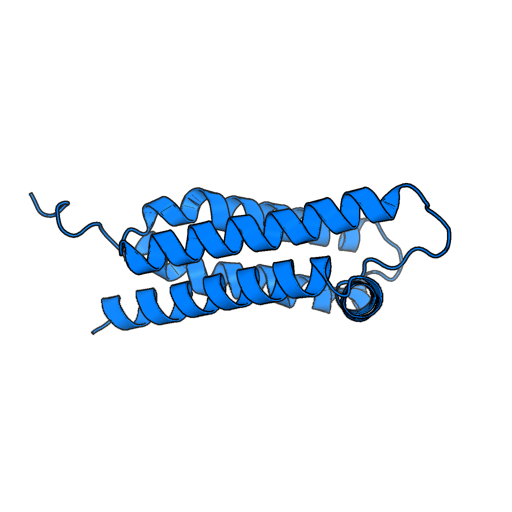O O . ALA A 1 99 ? 17.439 -9.097 -9.069 1.00 64.25 99 ALA A O 1
ATOM 710 N N . MET A 1 100 ? 18.928 -10.750 -9.211 1.00 66.94 100 MET A N 1
ATOM 711 C CA . MET A 1 100 ? 19.200 -10.777 -7.771 1.00 66.94 100 MET A CA 1
ATOM 712 C C . MET A 1 100 ? 19.770 -9.451 -7.236 1.00 66.94 100 MET A C 1
ATOM 714 O O . MET A 1 100 ? 19.559 -9.120 -6.070 1.00 66.94 100 MET A O 1
ATOM 718 N N . ALA A 1 101 ? 20.378 -8.628 -8.101 1.00 64.75 101 ALA A N 1
ATOM 719 C CA . ALA A 1 101 ? 20.754 -7.247 -7.782 1.00 64.75 101 ALA A CA 1
ATOM 720 C C . ALA A 1 101 ? 19.540 -6.332 -7.494 1.00 64.75 101 ALA A C 1
ATOM 722 O O . ALA A 1 101 ? 19.667 -5.323 -6.803 1.00 64.75 101 ALA A O 1
ATOM 723 N N . HIS A 1 102 ? 18.352 -6.711 -7.970 1.00 67.75 102 HIS A N 1
ATOM 724 C CA . HIS A 1 102 ? 17.090 -5.984 -7.827 1.00 67.75 102 HIS A CA 1
ATOM 725 C C . HIS A 1 102 ? 16.171 -6.590 -6.756 1.00 67.75 102 HIS A C 1
ATOM 727 O O . HIS A 1 102 ? 15.025 -6.161 -6.615 1.00 67.75 102 HIS A O 1
ATOM 733 N N . ALA A 1 103 ? 16.652 -7.551 -5.956 1.00 74.81 103 ALA A N 1
ATOM 734 C CA . ALA A 1 103 ? 15.873 -8.158 -4.873 1.00 74.81 103 ALA A CA 1
ATOM 735 C C . ALA A 1 103 ? 15.378 -7.124 -3.839 1.00 74.81 103 ALA A C 1
ATOM 737 O O . ALA A 1 103 ? 14.327 -7.305 -3.221 1.00 74.81 103 ALA A O 1
ATOM 738 N N . SER A 1 104 ? 16.077 -5.992 -3.705 1.00 75.19 104 SER A N 1
ATOM 739 C CA . SER A 1 104 ? 15.657 -4.847 -2.886 1.00 75.19 104 SER A CA 1
ATOM 740 C C . SER A 1 104 ? 14.307 -4.251 -3.315 1.00 75.19 104 SER A C 1
ATOM 742 O O . SER A 1 104 ? 13.604 -3.679 -2.482 1.00 75.19 104 SER A O 1
ATOM 744 N N . ALA A 1 105 ? 13.877 -4.453 -4.566 1.00 72.94 105 ALA A N 1
ATOM 745 C CA . ALA A 1 105 ? 12.572 -4.015 -5.061 1.00 72.94 105 ALA A CA 1
ATOM 746 C C . ALA A 1 105 ? 11.387 -4.765 -4.421 1.00 72.94 105 ALA A C 1
ATOM 748 O O . ALA A 1 105 ? 10.250 -4.301 -4.517 1.00 72.94 105 ALA A O 1
ATOM 749 N N . LEU A 1 106 ? 11.625 -5.896 -3.739 1.00 81.06 106 LEU A N 1
ATOM 750 C CA . LEU A 1 106 ? 10.605 -6.590 -2.943 1.00 81.06 106 LEU A CA 1
ATOM 751 C C . LEU A 1 106 ? 10.322 -5.895 -1.609 1.00 81.06 106 LEU A C 1
ATOM 753 O O . LEU A 1 106 ? 9.215 -6.021 -1.081 1.00 81.06 106 LEU A O 1
ATOM 757 N N . VAL A 1 107 ? 11.301 -5.164 -1.063 1.00 83.25 107 VAL A N 1
ATOM 758 C CA . VAL A 1 107 ? 11.232 -4.579 0.285 1.00 83.25 107 VAL A CA 1
ATOM 759 C C . VAL A 1 107 ? 9.989 -3.703 0.472 1.00 83.25 107 VAL A C 1
ATOM 761 O O . VAL A 1 107 ? 9.294 -3.912 1.466 1.00 83.25 107 VAL A O 1
ATOM 764 N N . PRO A 1 108 ? 9.622 -2.791 -0.452 1.00 80.69 108 PRO A N 1
ATOM 765 C CA . PRO A 1 108 ? 8.421 -1.976 -0.285 1.00 80.69 108 PRO A CA 1
ATOM 766 C C . PRO A 1 108 ? 7.138 -2.814 -0.226 1.00 80.69 108 PRO A C 1
ATOM 768 O O . PRO A 1 108 ? 6.298 -2.584 0.641 1.00 80.69 108 PRO A O 1
ATOM 771 N N . GLY A 1 109 ? 6.997 -3.814 -1.105 1.00 82.75 109 GLY A N 1
ATOM 772 C CA . GLY A 1 109 ? 5.823 -4.692 -1.138 1.00 82.75 109 GLY A CA 1
ATOM 773 C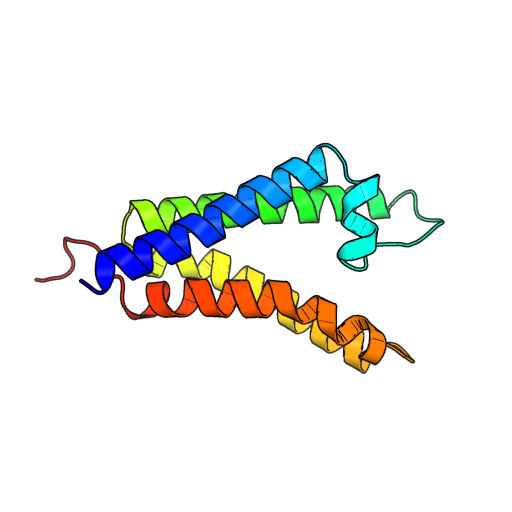 C . GLY A 1 109 ? 5.690 -5.523 0.138 1.00 82.75 109 GLY A C 1
ATOM 774 O O . GLY A 1 109 ? 4.622 -5.556 0.749 1.00 82.75 109 GLY A O 1
ATOM 775 N N . LEU A 1 110 ? 6.795 -6.127 0.585 1.00 87.31 110 LEU A N 1
ATOM 776 C CA . LEU A 1 110 ? 6.851 -6.909 1.820 1.00 87.31 110 LEU A CA 1
ATOM 777 C C . LEU A 1 110 ? 6.584 -6.050 3.058 1.00 87.31 110 LEU A C 1
ATOM 779 O O . LEU A 1 110 ? 5.833 -6.467 3.936 1.00 87.31 110 LEU A O 1
ATOM 783 N N . LEU A 1 111 ? 7.154 -4.844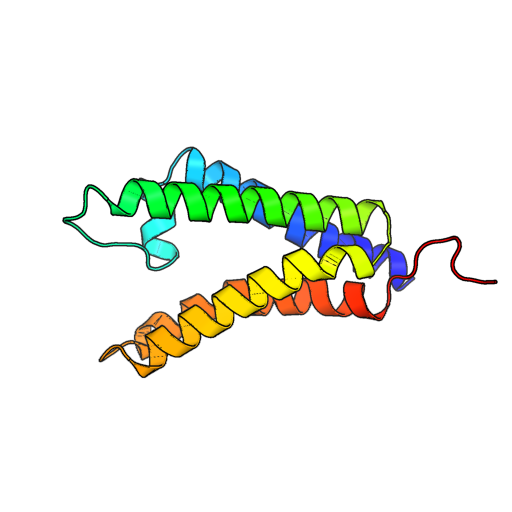 3.120 1.00 86.94 111 LEU A N 1
ATOM 784 C CA . LEU A 1 111 ? 6.939 -3.911 4.222 1.00 86.94 111 LEU A CA 1
ATOM 785 C C . LEU A 1 111 ? 5.466 -3.501 4.316 1.00 86.94 111 LEU A C 1
ATOM 787 O O . LEU A 1 111 ? 4.882 -3.555 5.394 1.00 86.94 111 LEU A O 1
ATOM 791 N N . LEU A 1 112 ? 4.842 -3.135 3.194 1.00 85.62 112 LEU A N 1
ATOM 792 C CA . LEU A 1 112 ? 3.423 -2.777 3.158 1.00 85.62 112 LEU A CA 1
ATOM 793 C C . LEU A 1 112 ? 2.537 -3.946 3.587 1.00 85.62 112 LEU A C 1
ATOM 795 O O . LEU A 1 112 ? 1.641 -3.769 4.413 1.00 85.62 112 LEU A O 1
ATOM 799 N N . PHE A 1 113 ? 2.824 -5.144 3.079 1.00 89.56 113 PHE A N 1
ATOM 800 C CA . PHE A 1 113 ? 2.112 -6.351 3.473 1.00 89.56 113 PHE A CA 1
ATOM 801 C C . PHE A 1 113 ? 2.251 -6.609 4.980 1.00 89.56 113 PHE A C 1
ATOM 803 O O . PHE A 1 113 ? 1.251 -6.799 5.671 1.00 89.56 113 PHE A O 1
ATOM 810 N N . ALA A 1 114 ? 3.470 -6.524 5.518 1.00 91.06 114 ALA A N 1
ATOM 811 C CA . ALA A 1 114 ? 3.749 -6.709 6.939 1.00 91.06 114 ALA A CA 1
ATOM 812 C C . ALA A 1 114 ? 3.080 -5.649 7.831 1.00 91.06 114 ALA A C 1
ATOM 814 O O . ALA A 1 114 ? 2.670 -5.965 8.945 1.00 91.06 114 ALA A O 1
ATOM 815 N N . LEU A 1 115 ? 2.930 -4.409 7.356 1.00 90.38 115 LEU A N 1
ATOM 816 C CA . LEU A 1 115 ? 2.263 -3.338 8.103 1.00 90.38 115 LEU A CA 1
ATOM 817 C C . LEU A 1 115 ? 0.734 -3.482 8.113 1.00 90.38 115 LEU A C 1
ATOM 819 O O . LEU A 1 115 ? 0.097 -3.132 9.108 1.00 90.38 115 LEU A O 1
ATOM 823 N N . MET A 1 116 ? 0.140 -3.999 7.035 1.00 91.38 116 MET A N 1
ATOM 824 C CA . MET A 1 116 ? -1.318 -4.096 6.877 1.00 91.38 116 MET A CA 1
ATOM 825 C C . MET A 1 116 ? -1.896 -5.437 7.348 1.00 91.38 116 MET A C 1
ATOM 827 O O . MET A 1 116 ? -3.023 -5.485 7.847 1.00 91.38 116 MET A O 1
ATOM 831 N N . MET A 1 117 ? -1.140 -6.531 7.231 1.00 93.25 117 MET A N 1
ATOM 832 C CA . MET A 1 117 ? -1.612 -7.876 7.577 1.00 93.25 117 MET A CA 1
ATOM 833 C C . MET A 1 117 ? -2.028 -8.012 9.057 1.00 93.25 117 MET A C 1
ATOM 835 O O . MET A 1 117 ? -3.111 -8.538 9.322 1.00 93.25 117 MET A O 1
ATOM 839 N N . PRO A 1 118 ? -1.280 -7.473 10.040 1.00 92.25 118 PRO A N 1
ATOM 840 C CA . PRO A 1 118 ? -1.711 -7.458 11.436 1.00 92.25 118 PRO A CA 1
ATOM 841 C C . PRO A 1 118 ? -3.079 -6.798 11.633 1.00 92.25 118 PRO A C 1
ATOM 843 O O . PRO A 1 118 ? -3.969 -7.336 12.294 1.00 92.25 118 PRO A O 1
ATOM 846 N N . ALA A 1 119 ? -3.282 -5.637 11.017 1.00 90.56 119 ALA A N 1
ATOM 847 C CA . ALA A 1 119 ? -4.542 -4.922 11.115 1.00 90.56 119 ALA A CA 1
ATOM 848 C C . ALA A 1 119 ? -5.692 -5.709 10.477 1.00 90.56 119 ALA A C 1
ATOM 850 O O . ALA A 1 119 ? -6.790 -5.732 11.030 1.00 90.56 119 ALA A O 1
ATOM 851 N N . ARG A 1 120 ? -5.441 -6.430 9.380 1.00 92.94 120 ARG A N 1
ATOM 852 C CA . ARG A 1 120 ? -6.438 -7.303 8.750 1.00 92.94 120 ARG A CA 1
ATOM 853 C C . ARG A 1 120 ? -6.916 -8.437 9.659 1.00 92.94 120 ARG A C 1
ATOM 855 O O . ARG A 1 120 ? -8.097 -8.795 9.614 1.00 92.94 120 ARG A O 1
ATOM 862 N N . LEU A 1 121 ? -6.009 -9.012 10.444 1.00 92.00 121 LEU A N 1
ATOM 863 C CA . LEU A 1 121 ? -6.297 -10.146 11.324 1.00 92.00 121 LEU A CA 1
ATOM 864 C C . LEU A 1 121 ? -6.969 -9.715 12.635 1.00 92.00 121 LEU A C 1
ATOM 866 O O . LEU A 1 121 ? -7.838 -10.424 13.144 1.00 92.00 121 LEU A O 1
ATOM 870 N N . TRP A 1 122 ? -6.581 -8.556 13.175 1.00 90.38 122 TRP A N 1
ATOM 871 C CA . TRP A 1 122 ? -6.941 -8.158 14.540 1.00 90.38 122 TRP A CA 1
ATOM 872 C C . TRP A 1 122 ? -7.906 -6.969 14.649 1.00 90.38 122 TRP A C 1
ATOM 874 O O . TRP A 1 122 ? -8.527 -6.807 15.702 1.00 90.38 122 TRP A O 1
ATOM 884 N N . LEU A 1 123 ? -8.088 -6.147 13.608 1.00 88.25 123 LEU A N 1
ATOM 885 C CA . LEU A 1 123 ? -9.107 -5.092 13.628 1.00 88.25 123 LEU A CA 1
ATOM 886 C C . LEU A 1 123 ? -10.479 -5.661 13.265 1.00 88.25 123 LEU A C 1
ATOM 888 O O . LEU A 1 123 ? -10.695 -6.162 12.161 1.00 88.25 123 LEU A O 1
ATOM 892 N N . ARG A 1 124 ? -11.425 -5.526 14.195 1.00 83.75 124 ARG A N 1
ATOM 893 C CA . ARG A 1 124 ? -12.841 -5.834 13.989 1.00 83.75 124 ARG A CA 1
ATOM 894 C C . ARG A 1 124 ? -13.655 -4.544 14.054 1.00 83.75 124 ARG A C 1
ATOM 896 O O . ARG A 1 124 ? -13.343 -3.693 14.890 1.00 83.75 124 ARG A O 1
ATOM 903 N N . PRO A 1 125 ? -14.705 -4.405 13.228 1.00 79.19 125 PRO A N 1
ATOM 904 C CA . PRO A 1 125 ? -15.585 -3.251 13.306 1.00 79.19 125 PRO A CA 1
ATOM 905 C C . PRO A 1 125 ? -16.240 -3.174 14.690 1.00 79.19 125 PRO A C 1
ATOM 907 O O . PRO A 1 125 ? -16.583 -4.197 15.285 1.00 79.19 125 PRO A O 1
ATOM 910 N N . ALA A 1 126 ? -16.446 -1.950 15.181 1.00 66.88 126 ALA A N 1
ATOM 911 C CA . ALA A 1 126 ? -16.932 -1.664 16.535 1.00 66.88 126 ALA A CA 1
ATOM 912 C C . ALA A 1 126 ? -18.352 -2.194 16.854 1.00 66.88 126 ALA A C 1
ATOM 914 O O . ALA A 1 126 ? -18.813 -2.036 17.976 1.00 66.88 126 ALA A O 1
ATOM 915 N N . GLY A 1 127 ? -19.029 -2.839 15.897 1.00 61.91 127 GLY A N 1
ATOM 916 C CA . GLY A 1 127 ? -20.346 -3.466 16.065 1.00 61.91 127 GLY A CA 1
ATOM 917 C C . GLY A 1 127 ? -20.375 -4.988 15.878 1.00 61.91 127 GLY A C 1
ATOM 918 O O . GLY A 1 127 ? -21.454 -5.558 15.855 1.00 61.91 127 GLY A O 1
ATOM 919 N N . ALA A 1 128 ? -19.227 -5.659 15.714 1.00 59.09 128 ALA A N 1
ATOM 920 C CA . ALA A 1 128 ? -19.162 -7.118 15.515 1.00 59.09 128 ALA A CA 1
ATOM 921 C C . ALA A 1 128 ? -19.009 -7.928 16.820 1.00 59.09 128 ALA A C 1
ATOM 923 O O . ALA A 1 128 ? -18.629 -9.097 16.779 1.00 59.09 128 ALA A O 1
ATOM 924 N N . ALA A 1 129 ? -19.263 -7.305 17.973 1.00 52.78 129 ALA A N 1
ATOM 925 C CA . ALA A 1 129 ? -19.459 -8.000 19.240 1.00 52.78 129 ALA A CA 1
ATOM 926 C C . ALA A 1 129 ? -20.968 -8.066 19.514 1.00 52.78 129 ALA A C 1
ATOM 928 O O . ALA A 1 129 ? -21.514 -7.200 20.193 1.00 52.78 129 ALA A O 1
ATOM 929 N N . ALA A 1 130 ? -21.624 -9.055 18.914 1.00 46.59 130 ALA A N 1
ATOM 930 C CA . ALA A 1 130 ? -22.962 -9.518 19.259 1.00 46.59 130 ALA A CA 1
ATOM 931 C C . ALA A 1 130 ? -22.962 -11.043 19.146 1.00 46.59 130 ALA A C 1
ATOM 933 O O . ALA A 1 130 ? -22.422 -11.537 18.126 1.00 46.59 130 ALA A O 1
#

Secondary structure (DSSP, 8-state):
-HHHHHHHHHHHHHHHHHHHHHHHHH-HHHHTTTTT---SS-TTHHHHHHHHHHHHHHHHHHHHHHHHHT-GGGGHHHHHHHHHHHHHHHHHHHHSTTGGGGGGGGHHHHHHHHHHHHHHHH---TT---

Organism: NCBI:txid144022

Solvent-accessible surface area (backbone atoms only — not comparable to full-atom values): 6864 Å² total; per-residue (Å²): 120,66,66,64,50,39,28,50,50,22,27,50,51,9,48,50,28,28,50,50,10,50,47,35,64,76,42,43,87,75,47,35,64,82,68,73,65,75,69,98,81,54,87,68,51,60,56,57,51,46,51,52,18,50,48,36,24,52,38,10,49,44,27,28,50,18,25,75,62,38,25,13,71,55,33,53,62,43,46,52,52,32,49,51,52,40,50,55,50,53,51,46,46,71,72,41,90,76,28,73,82,53,55,69,68,45,50,64,35,52,50,52,39,63,46,40,48,57,26,41,77,70,35,62,45,96,77,75,86,121

pLDDT: mean 78.99, std 14.89, range [44.06, 93.88]

Foldseek 3Di:
DVLLVLLVLLLVLLVVLLVQLVCCLVCVPPCCVVLVNDDPDDPPVVVVSNVVSVVSNVLSVQSNVCSVQLALCSCPVNLVVLVVQLVVLVVCCVPDDPCVVVPVSNVSSVSSNVSSVVSNVPRHGPPPPD

Nearest PDB structures (foldseek):
  6wvg-assembly1_A  TM=4.781E-01  e=7.695E-01  Aequorea victoria
  8esv-assembly1_B  TM=5.516E-01  e=1.792E+00  Homo sapiens
  6wvg-assembly2_B  TM=4.058E-01  e=1.469E+00  Aequorea victoria

Sequence (130 aa):
MLQPILRATTGLAGAGLVFLGLLALLVPMRLMPHVGLESPEALGLNFMRGDVAASLGLIGLLALRAALAGDGRRLDIPLAWAGLVIVGRLVGLVLDDGAMAHASALVPGLLLFALMMPARLWLRPAGAAA